Protein AF-A0A3B9PKR6-F1 (afdb_monomer_lite)

Sequence (96 aa):
MHLIRSTLFAIILALVTIPYALFGILIFWAPPMTRHRLITTWVPIMMWVIRHVLGIRYRVIGRENLPATPAVVLAKHQSAWETIALQQILPPLCYV

Radius of gyration: 14.98 Å; chains: 1; bounding box: 37×24×39 Å

Secondary structure (DSSP, 8-state):
-HHHHHHHHHHHHHHHHHHHHHHHHHTTTS-HHHHHHHHHTHHHHHHHHIIIII--------GGGS-SS----------THHHHHHHHHSSS----

pLDDT: mean 94.87, std 4.22, range [66.62, 98.44]

Structure (mmCIF, N/CA/C/O backbone):
data_AF-A0A3B9PKR6-F1
#
_entry.id   AF-A0A3B9PKR6-F1
#
loop_
_atom_site.group_PDB
_atom_site.id
_atom_site.type_symbol
_atom_site.label_atom_id
_atom_site.label_alt_id
_atom_site.label_comp_id
_atom_site.label_asym_id
_atom_site.label_entity_id
_atom_site.label_seq_id
_atom_site.pdbx_PDB_ins_code
_atom_site.Cartn_x
_atom_site.Cartn_y
_atom_site.Cartn_z
_atom_site.occupancy
_atom_site.B_iso_or_equiv
_atom_site.auth_seq_id
_atom_site.auth_comp_id
_atom_site.auth_asym_id
_atom_site.auth_atom_id
_atom_site.pdbx_PDB_model_num
ATOM 1 N N . MET A 1 1 ? -17.194 3.087 18.530 1.00 66.62 1 MET A N 1
ATOM 2 C CA . MET A 1 1 ? -16.339 1.916 18.204 1.00 66.62 1 MET A CA 1
ATOM 3 C C . MET A 1 1 ? -15.585 2.070 16.879 1.00 66.62 1 MET A C 1
ATOM 5 O O . MET A 1 1 ? -14.392 1.795 16.858 1.00 66.62 1 MET A O 1
ATOM 9 N N . HIS A 1 2 ? -16.215 2.551 15.797 1.00 85.81 2 HIS A N 1
ATOM 10 C CA . HIS A 1 2 ? -15.520 2.794 14.518 1.00 85.81 2 HIS A CA 1
ATOM 11 C C . HIS A 1 2 ? -14.410 3.850 14.599 1.00 85.81 2 HIS A C 1
ATOM 13 O O . HIS A 1 2 ? -13.347 3.640 14.019 1.00 85.81 2 HIS A O 1
ATOM 19 N N . LEU A 1 3 ? -14.618 4.929 15.365 1.00 94.00 3 LEU A N 1
ATOM 20 C CA . LEU A 1 3 ? -13.609 5.977 15.544 1.00 94.00 3 LEU A CA 1
ATOM 21 C C . LEU A 1 3 ? -12.317 5.423 16.160 1.00 94.00 3 LEU A C 1
ATOM 23 O O . LEU A 1 3 ? -11.259 5.598 15.583 1.00 94.00 3 LEU A O 1
ATOM 27 N N . ILE A 1 4 ? -12.410 4.651 17.249 1.00 96.62 4 ILE A N 1
ATOM 28 C CA . ILE A 1 4 ? -11.244 4.045 17.919 1.00 96.62 4 ILE A CA 1
ATOM 29 C C . ILE A 1 4 ? -10.436 3.175 16.949 1.00 96.62 4 ILE A C 1
ATOM 31 O O . ILE A 1 4 ? -9.224 3.329 16.844 1.00 96.62 4 ILE A O 1
ATOM 35 N N . ARG A 1 5 ? -11.105 2.282 16.209 1.00 96.12 5 ARG A N 1
ATOM 36 C CA . ARG A 1 5 ? -10.446 1.385 15.244 1.00 96.12 5 ARG A CA 1
ATOM 37 C C . ARG A 1 5 ? -9.797 2.161 14.098 1.00 96.12 5 ARG A C 1
ATOM 39 O O . ARG A 1 5 ? -8.694 1.822 13.688 1.00 96.12 5 ARG A O 1
ATOM 46 N N . SER A 1 6 ? -10.465 3.204 13.608 1.00 95.69 6 SER A N 1
ATOM 47 C CA . SER A 1 6 ? -9.964 4.040 12.511 1.00 95.69 6 SER A CA 1
ATOM 48 C C . SER A 1 6 ? -8.782 4.902 12.954 1.00 95.69 6 SER A C 1
ATOM 50 O O . SER A 1 6 ? -7.788 4.976 12.241 1.00 95.69 6 SER A O 1
ATOM 52 N N . THR A 1 7 ? -8.838 5.484 14.154 1.00 97.81 7 THR A N 1
ATOM 53 C CA . THR A 1 7 ? -7.724 6.233 14.749 1.00 97.81 7 THR A CA 1
ATOM 54 C C . THR A 1 7 ? -6.532 5.321 15.021 1.00 97.81 7 THR A C 1
ATOM 56 O O . THR A 1 7 ? -5.411 5.658 14.653 1.00 97.81 7 THR A O 1
ATOM 59 N N . LEU A 1 8 ? -6.761 4.136 15.597 1.00 98.12 8 LEU A N 1
ATOM 60 C CA . LEU A 1 8 ? -5.706 3.145 15.813 1.00 98.12 8 LEU A CA 1
ATOM 61 C C . LEU A 1 8 ? -5.056 2.727 14.489 1.00 98.12 8 LEU A C 1
ATOM 63 O O . LEU A 1 8 ? -3.833 2.682 14.390 1.00 98.12 8 LEU A O 1
ATOM 67 N N . PHE A 1 9 ? -5.863 2.472 13.456 1.00 97.81 9 PHE A N 1
ATOM 68 C CA . PHE A 1 9 ? -5.357 2.188 12.118 1.00 97.81 9 PHE A CA 1
ATOM 69 C C . PHE A 1 9 ? -4.520 3.343 11.564 1.00 97.81 9 PHE A C 1
ATOM 71 O O . PHE A 1 9 ? -3.437 3.090 11.051 1.00 97.81 9 PHE A O 1
ATOM 78 N N . ALA A 1 10 ? -4.978 4.591 11.691 1.00 97.75 10 ALA A N 1
ATOM 79 C CA . ALA A 1 10 ? -4.248 5.759 11.204 1.00 97.75 10 ALA A CA 1
ATOM 80 C C . ALA A 1 10 ? -2.883 5.920 11.897 1.00 97.75 10 ALA A C 1
ATOM 82 O O . ALA A 1 10 ? -1.887 6.193 11.230 1.00 97.75 10 ALA A O 1
ATOM 83 N N . ILE A 1 11 ? -2.817 5.681 13.211 1.00 98.44 11 ILE A N 1
ATOM 84 C CA . ILE A 1 11 ? -1.561 5.696 13.974 1.00 98.44 11 ILE A CA 1
ATOM 85 C C . ILE A 1 11 ? -0.619 4.596 13.475 1.00 98.44 11 ILE A C 1
ATOM 87 O O . ILE A 1 11 ? 0.537 4.877 13.166 1.00 98.44 11 ILE A O 1
ATOM 91 N N . ILE A 1 12 ? -1.104 3.355 13.350 1.00 98.44 12 ILE A N 1
ATOM 92 C CA . ILE A 1 12 ? -0.288 2.233 12.859 1.00 98.44 12 ILE A CA 1
ATOM 93 C C . ILE A 1 12 ? 0.190 2.501 11.429 1.00 98.44 12 ILE A C 1
ATOM 95 O O . ILE A 1 12 ? 1.365 2.310 11.128 1.00 98.44 12 ILE A O 1
ATOM 99 N N . LEU A 1 13 ? -0.699 2.986 10.559 1.00 98.12 13 LEU A N 1
ATOM 100 C CA . LEU A 1 13 ? -0.373 3.362 9.189 1.00 98.12 13 LEU A CA 1
ATOM 101 C C . LEU A 1 13 ? 0.764 4.385 9.169 1.00 98.12 13 LEU A C 1
ATOM 103 O O . LEU A 1 13 ? 1.733 4.172 8.448 1.00 98.12 13 LEU A O 1
ATOM 107 N N . ALA A 1 14 ? 0.688 5.454 9.963 1.00 98.19 14 ALA A N 1
ATOM 108 C CA . ALA A 1 14 ? 1.746 6.459 10.031 1.00 98.19 14 ALA A CA 1
ATOM 109 C C . ALA A 1 14 ? 3.071 5.864 10.539 1.00 98.19 14 ALA A C 1
ATOM 111 O O . ALA A 1 14 ? 4.103 6.017 9.886 1.00 98.19 14 ALA A O 1
ATOM 112 N N . LEU A 1 15 ? 3.031 5.127 11.655 1.00 98.44 15 LEU A N 1
ATOM 113 C CA . LEU A 1 15 ? 4.214 4.523 12.277 1.00 98.44 15 LEU A CA 1
ATOM 114 C C . LEU A 1 15 ? 4.920 3.508 11.377 1.00 98.44 15 LEU A C 1
ATOM 116 O O . LEU A 1 15 ? 6.136 3.385 11.455 1.00 98.44 15 LEU A O 1
ATOM 120 N N . VAL A 1 16 ? 4.184 2.789 10.528 1.00 98.19 16 VAL A N 1
ATOM 121 C CA . VAL A 1 16 ? 4.764 1.828 9.581 1.00 98.19 16 VAL A CA 1
ATOM 122 C C . VAL A 1 16 ? 5.192 2.524 8.287 1.00 98.19 16 VAL A C 1
ATOM 124 O O . VAL A 1 16 ? 6.266 2.246 7.762 1.00 98.19 16 VAL A O 1
ATOM 127 N N . THR A 1 17 ? 4.392 3.453 7.765 1.00 97.56 17 THR A N 1
ATOM 128 C CA . THR A 1 17 ? 4.654 4.087 6.461 1.00 97.56 17 THR A CA 1
ATOM 129 C C . THR A 1 17 ? 5.836 5.049 6.507 1.00 97.56 17 THR A C 1
ATOM 131 O O . THR A 1 17 ? 6.611 5.078 5.557 1.00 97.56 17 THR A O 1
ATOM 134 N N . ILE A 1 18 ? 6.027 5.801 7.599 1.00 98.12 18 ILE A N 1
ATOM 135 C CA . ILE A 1 18 ? 7.144 6.753 7.721 1.00 98.12 18 ILE A CA 1
ATOM 136 C C . ILE A 1 18 ? 8.509 6.044 7.598 1.00 98.12 18 ILE A C 1
ATOM 138 O O . ILE A 1 18 ? 9.292 6.445 6.736 1.00 98.12 18 ILE A O 1
ATOM 142 N N . PRO A 1 19 ? 8.808 4.963 8.351 1.00 97.75 19 PRO A N 1
ATOM 143 C CA . PRO A 1 19 ? 10.032 4.186 8.157 1.00 97.75 19 PRO A CA 1
ATOM 144 C C . PRO A 1 19 ? 10.206 3.658 6.733 1.00 97.75 19 PRO A C 1
ATOM 146 O O . PRO A 1 19 ? 11.307 3.722 6.198 1.00 97.75 19 PRO A O 1
ATOM 149 N N . TYR A 1 20 ? 9.134 3.177 6.094 1.00 97.44 20 TYR A N 1
ATOM 150 C CA . TYR A 1 20 ? 9.195 2.702 4.708 1.00 97.44 20 TYR A CA 1
ATOM 151 C C . TYR A 1 20 ? 9.480 3.824 3.707 1.00 97.44 20 TYR A C 1
ATOM 153 O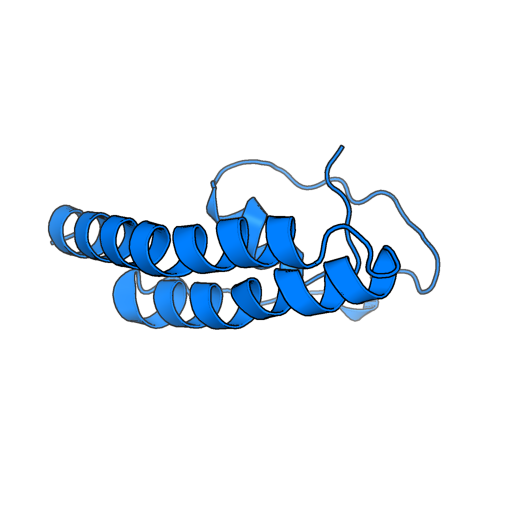 O . TYR A 1 20 ? 10.227 3.612 2.755 1.00 97.44 20 TYR A O 1
ATOM 161 N N . ALA A 1 21 ? 8.928 5.019 3.922 1.00 96.62 21 ALA A N 1
ATOM 162 C CA . ALA A 1 21 ? 9.214 6.188 3.100 1.00 96.62 21 ALA A CA 1
ATOM 163 C C . ALA A 1 21 ? 10.686 6.607 3.234 1.00 96.62 21 ALA A C 1
ATOM 165 O O . ALA A 1 21 ? 11.367 6.787 2.224 1.00 96.62 21 ALA A O 1
ATOM 166 N N . LEU A 1 22 ? 11.201 6.677 4.467 1.00 98.00 22 LEU A N 1
ATOM 167 C CA . LEU A 1 22 ? 12.616 6.954 4.732 1.00 98.00 22 LEU A CA 1
ATOM 168 C C . LEU A 1 22 ? 13.518 5.888 4.104 1.00 98.00 22 LEU A C 1
ATOM 170 O O . LEU A 1 22 ? 14.475 6.214 3.407 1.00 98.00 22 LEU A O 1
ATOM 174 N N . PHE A 1 23 ? 13.177 4.612 4.281 1.00 97.50 23 PHE A N 1
ATOM 175 C CA . PHE A 1 23 ? 13.892 3.505 3.658 1.00 97.50 23 PHE A CA 1
ATOM 176 C C . PHE A 1 23 ? 13.887 3.613 2.129 1.00 97.50 23 PHE A C 1
ATOM 178 O O . PHE A 1 23 ? 14.934 3.457 1.508 1.00 97.50 23 PHE A O 1
ATOM 185 N N . GLY A 1 24 ? 12.746 3.963 1.526 1.00 96.06 24 GLY A N 1
ATOM 186 C CA . GLY A 1 24 ? 12.598 4.194 0.090 1.00 96.06 24 GLY A CA 1
ATOM 187 C C . GLY A 1 24 ? 13.534 5.277 -0.457 1.00 96.06 24 GLY A C 1
ATOM 188 O O . GLY A 1 24 ? 14.058 5.120 -1.562 1.00 96.06 24 GLY A O 1
ATOM 189 N N . ILE A 1 25 ? 13.781 6.334 0.324 1.00 96.94 25 ILE A N 1
ATOM 190 C CA . ILE A 1 25 ? 14.763 7.381 0.003 1.00 96.94 25 ILE A CA 1
ATOM 191 C C . ILE A 1 25 ? 16.187 6.818 0.081 1.00 96.94 25 ILE A C 1
ATOM 193 O O . ILE A 1 25 ? 16.981 7.043 -0.827 1.00 96.94 25 ILE A O 1
ATOM 197 N N . LEU A 1 26 ? 16.518 6.043 1.117 1.00 97.44 26 LEU A N 1
ATOM 198 C CA . LEU A 1 26 ? 17.864 5.478 1.298 1.00 97.44 26 LEU A CA 1
ATOM 199 C C . LEU A 1 26 ? 18.269 4.505 0.181 1.00 97.44 26 LEU A C 1
ATOM 201 O O . LEU A 1 26 ? 19.447 4.405 -0.161 1.00 97.44 26 LEU A O 1
ATOM 205 N N . ILE A 1 27 ? 17.301 3.805 -0.410 1.00 97.06 27 ILE A N 1
ATOM 206 C CA . ILE A 1 27 ? 17.533 2.851 -1.502 1.00 97.06 27 ILE A CA 1
ATOM 207 C C . ILE A 1 27 ? 17.352 3.464 -2.897 1.00 97.06 27 ILE A C 1
ATOM 209 O O . ILE A 1 27 ? 17.193 2.716 -3.860 1.00 97.06 27 ILE A O 1
ATOM 213 N N . PHE A 1 28 ? 17.351 4.797 -3.047 1.00 95.50 28 PHE A N 1
ATOM 214 C CA . PHE A 1 28 ? 17.067 5.454 -4.336 1.00 95.50 28 PHE A CA 1
ATOM 215 C C . PHE A 1 28 ? 17.979 4.986 -5.486 1.00 95.50 28 PHE A C 1
ATOM 217 O O . PHE 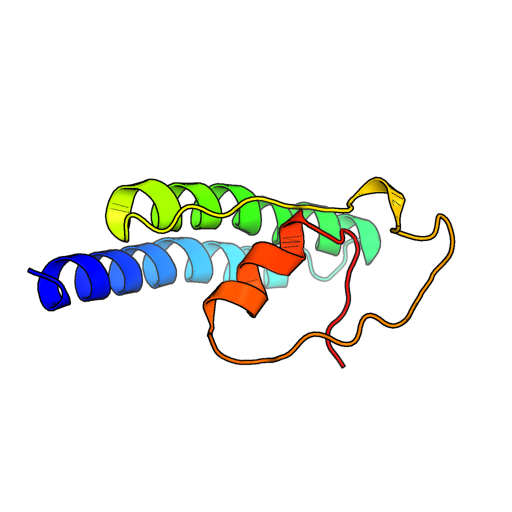A 1 28 ? 17.540 4.944 -6.633 1.00 95.50 28 PHE A O 1
ATOM 224 N N . TRP A 1 29 ? 19.223 4.617 -5.167 1.00 96.62 29 TRP A N 1
ATOM 225 C CA . TRP A 1 29 ? 20.248 4.151 -6.104 1.00 96.62 29 TRP A CA 1
ATOM 226 C C . TRP A 1 29 ? 20.018 2.716 -6.597 1.00 96.62 29 TRP A C 1
ATOM 228 O O . TRP A 1 29 ? 20.612 2.302 -7.592 1.00 96.62 29 TRP A O 1
ATOM 238 N N . ALA A 1 30 ? 19.178 1.936 -5.912 1.00 97.12 30 ALA A N 1
ATOM 239 C CA . ALA A 1 30 ? 18.916 0.558 -6.292 1.00 97.12 30 ALA A CA 1
ATOM 240 C C . ALA A 1 30 ? 18.080 0.484 -7.590 1.00 97.12 30 ALA A C 1
ATOM 242 O O . ALA A 1 30 ? 17.269 1.377 -7.863 1.00 97.12 30 ALA A O 1
ATOM 243 N N . PRO A 1 31 ? 18.210 -0.602 -8.382 1.00 97.12 31 PRO A N 1
ATOM 244 C CA . PRO A 1 31 ? 17.450 -0.772 -9.618 1.00 97.12 31 PRO A CA 1
ATOM 245 C C . PRO A 1 31 ? 15.930 -0.635 -9.401 1.00 97.12 31 PRO A C 1
ATOM 247 O O . PRO A 1 31 ? 15.428 -1.085 -8.364 1.00 97.12 31 PRO A O 1
ATOM 250 N N . PRO A 1 32 ? 15.162 -0.094 -10.371 1.00 93.25 32 PRO A N 1
ATOM 251 C CA . PRO A 1 32 ? 13.738 0.205 -10.187 1.00 93.25 32 PRO A CA 1
ATOM 252 C C . PRO A 1 32 ? 12.906 -0.978 -9.682 1.00 93.25 32 PRO A C 1
ATOM 254 O O . PRO A 1 32 ? 12.113 -0.832 -8.754 1.00 93.25 32 PRO A O 1
ATOM 257 N N . MET A 1 33 ? 13.130 -2.174 -10.234 1.00 93.44 33 MET A N 1
ATOM 258 C CA . MET A 1 33 ? 12.387 -3.373 -9.837 1.00 93.44 33 MET A CA 1
ATOM 259 C C . MET A 1 33 ? 12.776 -3.866 -8.435 1.00 93.44 33 MET A C 1
ATOM 261 O O . MET A 1 33 ? 11.933 -4.384 -7.704 1.00 93.44 33 MET A O 1
ATOM 265 N N . THR A 1 34 ? 14.033 -3.669 -8.029 1.00 95.12 34 THR A N 1
ATOM 266 C CA . THR A 1 34 ? 14.501 -3.966 -6.669 1.00 95.12 34 THR A CA 1
ATOM 267 C C . THR A 1 34 ? 13.845 -3.026 -5.668 1.00 95.12 34 THR A C 1
ATOM 269 O O . THR A 1 34 ? 13.276 -3.490 -4.683 1.00 95.12 34 THR A O 1
ATOM 272 N N . ARG A 1 35 ? 13.833 -1.717 -5.956 1.00 94.69 35 ARG A N 1
ATOM 273 C CA . ARG A 1 35 ? 13.116 -0.724 -5.142 1.00 94.69 35 ARG A CA 1
ATOM 274 C C . ARG A 1 35 ? 11.636 -1.059 -5.022 1.00 94.69 35 ARG A C 1
ATOM 276 O O . ARG A 1 35 ? 11.113 -1.062 -3.914 1.00 94.69 35 ARG A O 1
ATOM 283 N N . HIS A 1 36 ? 10.980 -1.386 -6.137 1.00 92.94 36 HIS A N 1
ATOM 284 C CA . HIS A 1 36 ? 9.568 -1.762 -6.142 1.00 92.94 36 HIS A CA 1
ATOM 285 C C . HIS A 1 36 ? 9.305 -2.958 -5.222 1.00 92.94 36 HIS A C 1
ATOM 287 O O . HIS A 1 36 ? 8.452 -2.874 -4.345 1.00 92.94 36 HIS A O 1
ATOM 293 N N . ARG A 1 37 ? 10.074 -4.046 -5.355 1.00 93.50 37 ARG A N 1
ATOM 294 C CA . ARG A 1 37 ? 9.931 -5.239 -4.502 1.00 93.50 37 ARG A CA 1
ATOM 295 C C . ARG A 1 37 ? 10.159 -4.930 -3.025 1.00 93.50 37 ARG A C 1
ATOM 297 O O . ARG A 1 37 ? 9.389 -5.391 -2.195 1.00 93.50 37 ARG A O 1
ATOM 304 N N . LEU A 1 38 ? 11.185 -4.142 -2.702 1.00 95.56 38 LEU A N 1
ATOM 305 C CA . LEU A 1 38 ? 11.506 -3.764 -1.325 1.00 95.56 38 LEU A CA 1
ATOM 306 C C . LEU A 1 38 ? 10.401 -2.907 -0.698 1.00 95.56 38 LEU A C 1
ATOM 308 O O . LEU A 1 38 ? 9.931 -3.219 0.392 1.00 95.56 38 LEU A O 1
ATOM 312 N N . ILE A 1 39 ? 9.938 -1.870 -1.397 1.00 94.88 39 ILE A N 1
ATOM 313 C CA . ILE A 1 39 ? 8.895 -0.966 -0.895 1.00 94.88 39 ILE A CA 1
ATOM 314 C C . ILE A 1 39 ? 7.551 -1.696 -0.779 1.00 94.88 39 ILE A C 1
ATOM 316 O O . ILE A 1 39 ? 6.846 -1.528 0.212 1.00 94.88 39 ILE A O 1
ATOM 320 N N . THR A 1 40 ? 7.205 -2.560 -1.737 1.00 94.75 40 THR A N 1
ATOM 321 C CA . THR A 1 40 ? 5.923 -3.292 -1.727 1.00 94.75 40 THR A CA 1
ATOM 322 C C . THR A 1 40 ? 5.827 -4.369 -0.644 1.00 94.75 40 THR A C 1
ATOM 324 O O . THR A 1 40 ? 4.720 -4.825 -0.362 1.00 94.75 40 THR A O 1
ATOM 327 N N . THR A 1 41 ? 6.918 -4.714 0.058 1.00 95.94 41 THR A N 1
ATOM 328 C CA . THR A 1 41 ? 6.839 -5.548 1.279 1.00 95.94 41 THR A CA 1
ATOM 329 C C . THR A 1 41 ? 6.010 -4.902 2.401 1.00 95.94 41 THR A C 1
ATOM 331 O O . THR A 1 41 ? 5.466 -5.606 3.250 1.00 95.94 41 THR A O 1
ATOM 334 N N . TRP A 1 42 ? 5.805 -3.582 2.347 1.00 97.69 42 TRP A N 1
ATOM 335 C CA . TRP A 1 42 ? 4.865 -2.843 3.192 1.00 97.69 42 TRP A CA 1
ATOM 336 C C . TRP A 1 42 ? 3.406 -3.294 3.023 1.00 97.69 42 TRP A C 1
ATOM 338 O O . TRP A 1 42 ? 2.641 -3.331 3.989 1.00 97.69 42 TRP A O 1
ATOM 348 N N . VAL A 1 43 ? 3.006 -3.665 1.802 1.00 96.88 43 VAL A N 1
ATOM 349 C CA . VAL A 1 43 ? 1.613 -3.979 1.456 1.00 96.88 43 VAL A CA 1
ATOM 350 C C . VAL A 1 43 ? 1.047 -5.141 2.283 1.00 96.88 43 VAL A C 1
ATOM 352 O O . VAL A 1 43 ? 0.016 -4.936 2.926 1.00 96.88 43 VAL A O 1
ATOM 355 N N . PRO A 1 44 ? 1.667 -6.340 2.343 1.00 97.25 44 PRO A N 1
ATOM 356 C CA . PRO A 1 44 ? 1.128 -7.438 3.146 1.00 97.25 44 PRO A CA 1
ATOM 357 C C . PRO A 1 44 ? 1.040 -7.098 4.642 1.00 97.25 44 PRO A C 1
ATOM 359 O O . PRO A 1 44 ? 0.095 -7.538 5.300 1.00 97.25 44 PRO A O 1
ATOM 362 N N . ILE A 1 45 ? 1.957 -6.274 5.170 1.00 98.19 45 ILE A N 1
ATOM 363 C CA . ILE A 1 45 ? 1.902 -5.782 6.557 1.00 98.19 45 ILE A CA 1
ATOM 364 C C . ILE A 1 45 ? 0.632 -4.952 6.750 1.00 98.19 45 ILE A C 1
ATOM 366 O O . ILE A 1 45 ? -0.176 -5.240 7.635 1.00 98.19 45 ILE A O 1
ATOM 370 N N . MET A 1 46 ? 0.392 -3.967 5.884 1.00 98.25 46 MET A N 1
ATOM 371 C CA . MET A 1 46 ? -0.794 -3.123 6.001 1.00 98.25 46 MET A CA 1
ATOM 372 C C . MET A 1 46 ? -2.092 -3.880 5.738 1.00 98.25 46 MET A C 1
ATOM 374 O O . MET A 1 46 ? -3.079 -3.639 6.428 1.00 98.25 46 MET A O 1
ATOM 378 N N . MET A 1 47 ? -2.104 -4.847 4.821 1.00 98.00 47 MET A N 1
ATOM 379 C CA . MET A 1 47 ? -3.267 -5.707 4.591 1.00 98.00 47 MET A CA 1
ATOM 380 C C . MET A 1 47 ? -3.589 -6.581 5.810 1.00 98.00 47 MET A C 1
ATOM 382 O O . MET A 1 47 ? -4.767 -6.799 6.118 1.00 98.00 47 MET A O 1
ATOM 386 N N . TRP A 1 48 ? -2.571 -7.033 6.550 1.00 98.25 48 TRP A N 1
ATOM 387 C CA . TRP A 1 48 ? -2.761 -7.699 7.838 1.00 98.25 48 TRP A CA 1
ATOM 388 C C . TRP A 1 48 ? -3.369 -6.746 8.876 1.00 98.25 48 TRP A C 1
ATOM 390 O O . TRP A 1 48 ? -4.360 -7.106 9.516 1.00 98.25 48 TRP A O 1
ATOM 400 N N . VAL A 1 49 ? -2.857 -5.516 8.995 1.00 98.25 49 VAL A N 1
ATOM 401 C CA . VAL A 1 49 ? -3.399 -4.502 9.919 1.00 98.25 49 VAL A CA 1
ATOM 402 C C . VAL A 1 49 ? -4.850 -4.165 9.567 1.00 98.25 49 VAL A C 1
ATOM 404 O O . VAL A 1 49 ? -5.711 -4.175 10.442 1.00 98.25 49 VAL A O 1
ATOM 407 N N . ILE A 1 50 ? -5.161 -3.934 8.291 1.00 97.88 50 ILE A N 1
ATOM 408 C CA . ILE A 1 50 ? -6.521 -3.666 7.800 1.00 97.88 50 ILE A CA 1
ATOM 409 C C . ILE A 1 50 ? -7.477 -4.792 8.212 1.00 97.88 50 ILE A C 1
ATOM 411 O O . ILE A 1 50 ? -8.566 -4.534 8.732 1.00 97.88 50 ILE A O 1
ATOM 415 N N . ARG A 1 51 ? -7.065 -6.051 8.037 1.00 97.75 51 ARG A N 1
ATOM 416 C CA . ARG A 1 51 ? -7.886 -7.205 8.412 1.00 97.75 51 ARG A CA 1
ATOM 417 C C . ARG A 1 51 ? -8.175 -7.253 9.911 1.00 97.75 51 ARG A C 1
ATOM 419 O O . ARG A 1 51 ? -9.316 -7.509 10.282 1.00 97.75 51 ARG A O 1
ATOM 426 N N . HIS A 1 52 ? -7.174 -7.043 10.763 1.00 97.94 52 HIS A N 1
ATOM 427 C CA . HIS A 1 52 ? -7.316 -7.256 12.209 1.00 97.94 52 HIS A CA 1
ATOM 428 C C . HIS A 1 52 ? -7.833 -6.014 12.943 1.00 97.94 52 HIS A C 1
ATOM 430 O O . HIS A 1 52 ? -8.695 -6.126 13.811 1.00 97.94 52 HIS A O 1
ATOM 436 N N . VAL A 1 53 ? -7.379 -4.823 12.554 1.00 97.69 53 VAL A N 1
ATOM 437 C CA . VAL A 1 53 ? -7.780 -3.556 13.175 1.00 97.69 53 VAL A CA 1
ATOM 438 C C . VAL A 1 53 ? -9.098 -3.065 12.598 1.00 97.69 53 VAL A C 1
ATOM 440 O O . VAL A 1 53 ? -10.030 -2.812 13.357 1.00 97.69 53 VAL A O 1
ATOM 443 N N . LEU A 1 54 ? -9.240 -2.983 11.271 1.00 96.81 54 LEU A N 1
ATOM 444 C CA . LEU A 1 54 ? -10.469 -2.482 10.634 1.00 96.81 54 LEU A CA 1
ATOM 445 C C . LEU A 1 54 ? -11.510 -3.577 10.386 1.00 96.81 54 LEU A C 1
ATOM 447 O O . LEU A 1 54 ? -12.690 -3.274 10.238 1.00 96.81 54 LEU A O 1
ATOM 451 N N . GLY A 1 55 ? -11.115 -4.854 10.416 1.00 96.31 55 GLY A N 1
ATOM 452 C CA . GLY A 1 55 ? -12.039 -5.970 10.192 1.00 96.31 55 GLY A CA 1
ATOM 453 C C . GLY A 1 55 ? -12.399 -6.170 8.722 1.00 96.31 55 GLY A C 1
ATOM 454 O O . GLY A 1 55 ? -13.295 -6.956 8.422 1.00 96.31 55 GLY A O 1
ATOM 455 N N . ILE A 1 56 ? -11.724 -5.468 7.809 1.00 96.06 56 ILE A N 1
ATOM 456 C CA . ILE A 1 56 ? -12.018 -5.517 6.378 1.00 96.06 56 ILE A CA 1
ATOM 457 C C . ILE A 1 56 ? -11.418 -6.801 5.805 1.00 96.06 56 ILE A C 1
ATOM 459 O O . ILE A 1 56 ? -10.211 -7.046 5.880 1.00 96.06 56 ILE A O 1
ATOM 463 N N . ARG A 1 57 ? -12.278 -7.635 5.223 1.00 96.50 57 ARG A N 1
ATOM 464 C CA . ARG A 1 57 ? -11.907 -8.875 4.539 1.00 96.50 57 ARG A CA 1
ATOM 465 C C . ARG A 1 57 ? -12.319 -8.750 3.084 1.00 96.50 57 ARG A C 1
ATOM 467 O O . ARG A 1 57 ? -13.405 -8.264 2.793 1.00 96.50 57 ARG A O 1
ATOM 474 N N . TYR A 1 58 ? -11.457 -9.208 2.190 1.00 95.75 58 TYR A N 1
ATOM 475 C CA . TYR A 1 58 ? -11.724 -9.200 0.760 1.00 95.75 58 TYR A CA 1
ATOM 476 C C . TYR A 1 58 ? -11.523 -10.595 0.183 1.00 95.75 58 TYR A C 1
ATOM 478 O O . TYR A 1 58 ? -10.813 -11.429 0.756 1.00 95.75 58 TYR A O 1
ATOM 486 N N . ARG A 1 59 ? -12.148 -10.824 -0.968 1.00 96.94 59 ARG A N 1
ATOM 487 C CA . ARG A 1 59 ? -11.961 -12.007 -1.799 1.00 96.94 59 ARG A CA 1
ATOM 488 C C . ARG A 1 59 ? -11.667 -11.541 -3.217 1.00 96.94 59 ARG A C 1
ATOM 490 O O . ARG A 1 59 ? -12.299 -10.605 -3.693 1.00 96.94 59 ARG A O 1
ATOM 497 N N . VAL A 1 60 ? -10.727 -12.207 -3.876 1.00 96.44 60 VAL A N 1
ATOM 498 C CA . VAL A 1 60 ? -10.505 -12.051 -5.317 1.00 96.44 60 VAL A CA 1
ATOM 499 C C . VAL A 1 60 ? -11.330 -13.121 -6.022 1.00 96.44 60 VAL A C 1
ATOM 501 O O . VAL A 1 60 ? -11.231 -14.299 -5.679 1.00 96.44 60 VAL A O 1
ATOM 504 N N . ILE A 1 61 ? -12.169 -12.705 -6.963 1.00 97.50 61 ILE A N 1
ATOM 505 C CA . ILE A 1 61 ? -12.996 -13.577 -7.802 1.00 97.50 61 ILE A CA 1
ATOM 506 C C . ILE A 1 61 ? -12.572 -13.311 -9.247 1.00 97.50 61 ILE A C 1
ATOM 508 O O . ILE A 1 61 ? -12.393 -12.148 -9.606 1.00 97.50 61 ILE A O 1
ATOM 512 N N . GLY A 1 62 ? -12.378 -14.357 -10.055 1.00 96.88 62 GLY A N 1
ATOM 513 C CA . GLY A 1 62 ? -11.938 -14.198 -11.443 1.00 96.88 62 GLY A CA 1
ATOM 514 C C . GLY A 1 62 ? -10.447 -13.881 -11.594 1.00 96.88 62 GLY A C 1
ATOM 515 O O . GLY A 1 62 ? -10.077 -13.131 -12.493 1.00 96.88 62 GLY A O 1
ATOM 516 N N . ARG A 1 63 ? -9.581 -14.399 -10.708 1.00 94.31 63 ARG A N 1
ATOM 517 C CA . ARG A 1 63 ? -8.121 -14.170 -10.783 1.00 94.31 63 ARG A CA 1
ATOM 518 C C . ARG A 1 63 ? -7.523 -14.750 -12.071 1.00 94.31 63 ARG A C 1
ATOM 520 O O . ARG A 1 63 ? -6.542 -14.226 -12.580 1.00 94.31 63 ARG A O 1
ATOM 527 N N . GLU A 1 64 ? -8.135 -15.802 -12.588 1.00 95.19 64 GLU A N 1
ATOM 528 C CA . GLU A 1 64 ? -7.846 -16.458 -13.858 1.00 95.19 64 GLU A CA 1
ATOM 529 C C . GLU A 1 64 ? -8.057 -15.559 -15.087 1.00 95.19 64 GLU A C 1
ATOM 531 O O . GLU A 1 64 ? -7.472 -15.824 -16.129 1.00 95.19 64 GLU A O 1
ATOM 536 N N . ASN A 1 65 ? -8.828 -14.471 -14.965 1.00 94.88 65 ASN A N 1
ATOM 537 C CA . ASN A 1 65 ? -9.033 -13.512 -16.055 1.00 94.88 65 ASN A CA 1
ATOM 538 C C . ASN A 1 65 ? -7.866 -12.524 -16.210 1.00 94.88 65 ASN A C 1
ATOM 540 O O . ASN A 1 65 ? -7.886 -11.690 -17.115 1.00 94.88 65 ASN A O 1
ATOM 544 N N . LEU A 1 66 ? -6.876 -12.559 -15.310 1.00 92.88 66 LEU A N 1
ATOM 545 C CA . LEU A 1 66 ? -5.726 -11.667 -15.393 1.00 92.88 66 LEU A CA 1
ATOM 546 C C . LEU A 1 66 ? -4.831 -12.073 -16.575 1.00 92.88 66 LEU A C 1
ATOM 548 O O . LEU A 1 66 ? -4.395 -13.225 -16.637 1.00 92.88 66 LEU A O 1
ATOM 552 N N . PRO A 1 67 ? -4.522 -11.146 -17.499 1.00 92.19 67 PRO A N 1
ATOM 553 C CA . PRO A 1 67 ? -3.652 -11.445 -18.626 1.00 92.19 67 PRO A CA 1
ATOM 554 C C . PRO A 1 67 ? -2.216 -11.701 -18.154 1.00 92.19 67 PRO A C 1
ATOM 556 O O . PRO A 1 67 ? -1.740 -11.101 -17.191 1.00 92.19 67 PRO A O 1
ATOM 559 N N . ALA A 1 68 ? -1.499 -12.566 -18.874 1.00 90.81 68 ALA A N 1
ATOM 560 C CA . ALA A 1 68 ? -0.076 -12.823 -18.629 1.00 90.81 68 ALA A CA 1
ATOM 561 C C . ALA A 1 68 ? 0.843 -11.696 -19.146 1.00 90.81 68 ALA A C 1
ATOM 563 O O . ALA A 1 68 ? 2.039 -11.679 -18.861 1.00 90.81 68 ALA A O 1
ATOM 564 N N . THR A 1 69 ? 0.293 -10.770 -19.930 1.00 93.50 69 THR A N 1
ATOM 565 C CA . THR A 1 69 ? 0.994 -9.633 -20.530 1.00 93.50 69 THR A CA 1
ATOM 566 C C . THR A 1 69 ? 0.655 -8.331 -19.800 1.00 93.50 69 THR A C 1
ATOM 568 O O . THR A 1 69 ? -0.385 -8.258 -19.141 1.00 93.50 69 THR A O 1
ATOM 571 N N . PRO A 1 70 ? 1.476 -7.271 -19.945 1.00 92.31 70 PRO A N 1
ATOM 572 C CA . PRO A 1 70 ? 1.133 -5.946 -19.439 1.00 92.31 70 PRO A CA 1
ATOM 573 C C . PRO A 1 70 ? -0.254 -5.505 -19.919 1.00 92.31 70 PRO A C 1
ATOM 575 O O . PRO A 1 70 ? -0.585 -5.662 -21.095 1.00 92.31 70 PRO A O 1
ATOM 578 N N . ALA A 1 71 ? -1.058 -4.962 -19.010 1.00 93.69 71 ALA A N 1
ATOM 579 C CA . ALA A 1 71 ? -2.423 -4.535 -19.285 1.00 93.69 71 ALA A CA 1
ATOM 580 C C . ALA A 1 71 ? -2.792 -3.309 -18.445 1.00 93.69 71 ALA A C 1
ATOM 582 O O . ALA A 1 71 ? -2.223 -3.077 -17.377 1.00 93.69 71 ALA A O 1
ATOM 583 N N . VAL A 1 72 ? -3.773 -2.545 -18.922 1.00 94.44 72 VAL A N 1
ATOM 584 C CA . VAL A 1 72 ? -4.376 -1.438 -18.173 1.00 94.44 72 VAL A CA 1
ATOM 585 C C . VAL A 1 72 ? -5.595 -1.971 -17.431 1.00 94.44 72 VAL A C 1
ATOM 587 O O . VAL A 1 72 ? -6.528 -2.481 -18.052 1.00 94.44 72 VAL A O 1
ATOM 590 N N . VAL A 1 73 ? -5.594 -1.857 -16.103 1.00 93.50 73 VAL A N 1
ATOM 591 C CA . VAL A 1 73 ? -6.721 -2.283 -15.267 1.00 93.50 73 VAL A CA 1
ATOM 592 C C . VAL A 1 73 ? -7.576 -1.076 -14.913 1.00 93.50 73 VAL A C 1
ATOM 594 O O . VAL A 1 73 ? -7.124 -0.157 -14.236 1.00 93.50 73 VAL A O 1
ATOM 597 N N . LEU A 1 74 ? -8.835 -1.101 -15.346 1.00 94.38 74 LEU A N 1
ATOM 598 C CA . LEU A 1 74 ? -9.827 -0.090 -14.997 1.00 94.38 74 LEU A CA 1
ATOM 599 C C . LEU A 1 74 ? -10.538 -0.511 -13.708 1.00 94.38 74 LEU A C 1
ATOM 601 O O . LEU 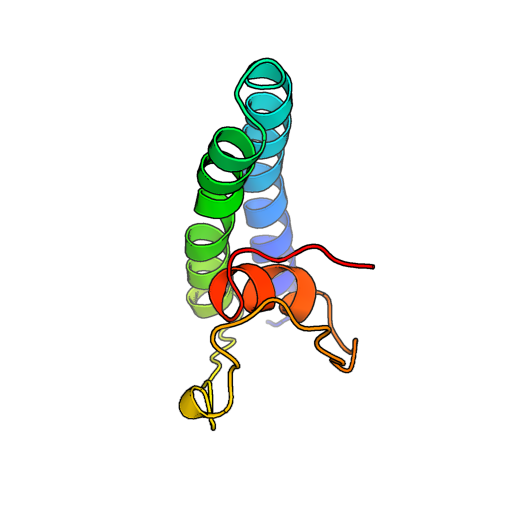A 1 74 ? -11.393 -1.396 -13.717 1.00 94.38 74 LEU A O 1
ATOM 605 N N . ALA A 1 75 ? -10.170 0.116 -12.593 1.00 92.38 75 ALA A N 1
ATOM 606 C CA . ALA A 1 75 ? -10.783 -0.120 -11.292 1.00 92.38 75 ALA A CA 1
ATOM 607 C C . ALA A 1 75 ? -11.539 1.128 -10.827 1.00 92.38 75 ALA A C 1
ATOM 609 O O . ALA A 1 75 ? -11.020 2.242 -10.879 1.00 92.38 75 ALA A O 1
ATOM 610 N N . LYS A 1 76 ? -12.765 0.944 -10.327 1.00 93.50 76 LYS A N 1
ATOM 611 C CA . LYS A 1 76 ? -13.484 2.014 -9.630 1.00 93.50 76 LYS A CA 1
ATOM 612 C C . LYS A 1 76 ? -12.673 2.432 -8.401 1.00 93.50 76 LYS A C 1
ATOM 614 O O . LYS A 1 76 ? -12.283 1.569 -7.621 1.00 93.50 76 LYS A O 1
ATOM 619 N N . HIS A 1 77 ? -12.474 3.734 -8.211 1.00 90.94 77 HIS A N 1
ATOM 620 C CA . HIS A 1 77 ? -11.797 4.267 -7.034 1.00 90.94 77 HIS A CA 1
ATOM 621 C C . HIS A 1 77 ? -12.824 4.793 -6.028 1.00 90.94 77 HIS A C 1
ATOM 623 O O . HIS A 1 77 ? -13.304 5.919 -6.141 1.00 90.94 77 HIS A O 1
ATOM 629 N N . GLN A 1 78 ? -13.233 3.943 -5.088 1.00 92.50 78 GLN A N 1
ATOM 630 C CA . GLN A 1 78 ? -14.262 4.263 -4.097 1.00 92.50 78 GLN A CA 1
ATOM 631 C C . GLN A 1 78 ? -13.695 4.357 -2.675 1.00 92.50 78 GLN A C 1
ATOM 633 O O . GLN A 1 78 ? -14.325 4.959 -1.804 1.00 92.50 78 GLN A O 1
ATOM 638 N N . SER A 1 79 ? -12.521 3.783 -2.418 1.00 93.12 79 SER A N 1
ATOM 639 C CA . SER A 1 79 ? -11.859 3.867 -1.123 1.00 93.12 79 SER A CA 1
ATOM 640 C C . SER A 1 79 ? -10.335 3.946 -1.248 1.00 93.12 79 SER A C 1
ATOM 642 O O . SER A 1 79 ? -9.709 3.538 -2.228 1.00 93.12 79 SER A O 1
ATOM 644 N N . ALA A 1 80 ? -9.714 4.484 -0.197 1.00 92.44 80 ALA A N 1
ATOM 645 C CA . ALA A 1 80 ? -8.267 4.454 -0.032 1.00 92.44 80 ALA A CA 1
ATOM 646 C C . ALA A 1 80 ? -7.736 3.014 0.088 1.00 92.44 80 ALA A C 1
ATOM 648 O O . ALA A 1 80 ? -6.566 2.764 -0.187 1.00 92.44 80 ALA A O 1
ATOM 649 N N . TRP A 1 81 ? -8.584 2.055 0.469 1.00 95.69 81 TRP A N 1
ATOM 650 C CA . TRP A 1 81 ? -8.218 0.645 0.576 1.00 95.69 81 TRP A CA 1
ATOM 651 C C . TRP A 1 81 ? -7.674 0.071 -0.743 1.00 95.69 81 TRP A C 1
ATOM 653 O O . TRP A 1 81 ? -6.673 -0.650 -0.716 1.00 95.69 81 TRP A O 1
ATOM 663 N N . GLU A 1 82 ? -8.262 0.434 -1.890 1.00 94.88 82 GLU A N 1
ATOM 664 C CA . GLU A 1 82 ? -7.817 -0.022 -3.214 1.00 94.88 82 GLU A CA 1
ATOM 665 C C . GLU A 1 82 ? -6.347 0.321 -3.480 1.00 94.88 82 GLU A C 1
ATOM 667 O O . GLU A 1 82 ? -5.626 -0.501 -4.044 1.00 94.88 82 GLU A O 1
ATOM 672 N N . THR A 1 83 ? -5.875 1.479 -3.000 1.00 93.38 83 THR A N 1
ATOM 673 C CA . THR A 1 83 ? -4.484 1.934 -3.197 1.00 93.38 83 THR A CA 1
ATOM 674 C C . THR A 1 83 ? -3.456 0.988 -2.574 1.00 93.38 83 THR A C 1
ATOM 676 O O . THR A 1 83 ? -2.320 0.898 -3.047 1.00 93.38 83 THR A O 1
ATOM 679 N N . ILE A 1 84 ? -3.859 0.248 -1.538 1.00 95.62 84 ILE A N 1
ATOM 680 C CA . ILE A 1 84 ? -3.027 -0.726 -0.830 1.00 95.62 84 ILE A CA 1
ATOM 681 C C . ILE A 1 84 ? -3.278 -2.119 -1.400 1.00 95.62 84 ILE A C 1
ATOM 683 O O . ILE A 1 84 ? -2.341 -2.818 -1.774 1.00 95.62 84 ILE A O 1
ATOM 687 N N . ALA A 1 85 ? -4.543 -2.528 -1.493 1.00 96.12 85 ALA A N 1
ATOM 688 C CA . ALA A 1 85 ? -4.902 -3.900 -1.823 1.00 96.12 85 ALA A CA 1
ATOM 689 C C . ALA A 1 85 ? -4.538 -4.292 -3.258 1.00 96.12 85 ALA A C 1
ATOM 691 O O . ALA A 1 85 ? -4.037 -5.398 -3.472 1.00 96.12 85 ALA A O 1
ATOM 692 N N . LEU A 1 86 ? -4.736 -3.395 -4.235 1.00 95.44 86 LEU A N 1
ATOM 693 C CA . LEU A 1 86 ? -4.389 -3.678 -5.633 1.00 95.44 86 LEU A CA 1
ATOM 694 C C . LEU A 1 86 ? -2.885 -3.941 -5.783 1.00 95.44 86 LEU A C 1
ATOM 696 O O . LEU A 1 86 ? -2.519 -4.854 -6.517 1.00 95.44 86 LEU A O 1
ATOM 700 N N . GLN A 1 87 ? -2.076 -3.271 -4.948 1.00 94.62 87 GLN A N 1
ATOM 701 C CA . GLN A 1 87 ? -0.704 -3.607 -4.519 1.00 94.62 87 GLN A CA 1
ATOM 702 C C . GLN A 1 87 ? -0.327 -5.081 -4.656 1.00 94.62 87 GLN A C 1
ATOM 704 O O . GLN A 1 87 ? 0.621 -5.492 -5.319 1.00 94.62 87 GLN A O 1
ATOM 709 N N . GLN A 1 88 ? -1.125 -5.872 -3.945 1.00 93.12 88 GLN A N 1
ATOM 710 C CA . GLN A 1 88 ? -0.938 -7.295 -3.724 1.00 93.12 88 GLN A CA 1
ATOM 711 C C . GLN A 1 88 ? -1.737 -8.149 -4.715 1.00 93.12 88 GLN A C 1
ATOM 713 O O . GLN A 1 88 ? -1.359 -9.287 -4.990 1.00 93.12 88 GLN A O 1
ATOM 718 N N . ILE A 1 89 ? -2.852 -7.633 -5.237 1.00 94.00 89 ILE A N 1
ATOM 719 C CA . ILE A 1 89 ? -3.727 -8.372 -6.157 1.00 94.00 89 ILE A CA 1
ATOM 720 C C . ILE A 1 89 ? -3.134 -8.399 -7.573 1.00 94.00 89 ILE A C 1
ATOM 722 O O . ILE A 1 89 ? -3.205 -9.449 -8.220 1.00 94.00 89 ILE A O 1
ATOM 726 N N . LEU A 1 90 ? -2.526 -7.287 -8.009 1.00 93.38 90 LEU A N 1
ATOM 727 C CA . LEU A 1 90 ? -2.026 -7.026 -9.365 1.00 93.38 90 LEU A CA 1
ATOM 728 C C . LEU A 1 90 ? -0.509 -6.693 -9.442 1.00 93.38 90 LEU A C 1
ATOM 730 O O . LEU A 1 90 ? -0.144 -5.748 -10.134 1.00 93.38 90 LEU A O 1
ATOM 734 N N . PRO A 1 91 ? 0.409 -7.392 -8.746 1.00 84.50 91 PRO A N 1
ATOM 735 C CA . PRO A 1 91 ? 1.825 -7.027 -8.761 1.00 84.50 91 PRO A CA 1
ATOM 736 C C . PRO A 1 91 ? 2.549 -7.484 -10.048 1.00 84.50 91 PRO A C 1
ATOM 738 O O . PRO A 1 91 ? 2.319 -8.611 -10.496 1.00 84.50 91 PRO A O 1
ATOM 741 N N . PRO A 1 92 ? 3.515 -6.703 -10.575 1.00 88.75 92 PRO A N 1
ATOM 742 C CA . PRO A 1 92 ? 3.808 -5.307 -10.240 1.00 88.75 92 PRO A CA 1
ATOM 743 C C . PRO A 1 92 ? 2.798 -4.350 -10.899 1.00 88.75 92 PRO A C 1
ATOM 745 O O . PRO A 1 92 ? 2.436 -4.540 -12.058 1.00 88.75 92 PRO A O 1
ATOM 748 N N . LEU A 1 93 ? 2.395 -3.290 -10.190 1.00 91.00 93 LEU A N 1
ATOM 749 C CA . LEU A 1 93 ? 1.513 -2.250 -10.736 1.00 91.00 93 LEU A CA 1
ATOM 750 C C . LEU A 1 93 ? 2.110 -0.853 -10.620 1.00 91.00 93 LEU A C 1
ATOM 752 O O . LEU A 1 93 ? 2.899 -0.561 -9.718 1.00 91.00 93 LEU A O 1
ATOM 756 N N . CYS A 1 94 ? 1.642 0.020 -11.504 1.00 89.56 94 CYS A N 1
ATOM 757 C CA . CYS A 1 94 ? 1.778 1.464 -11.409 1.00 89.56 94 CYS A CA 1
ATOM 758 C C . CYS A 1 94 ? 0.380 2.078 -11.523 1.00 89.56 94 CYS A C 1
ATOM 760 O O . CYS A 1 94 ? -0.398 1.659 -12.379 1.00 89.56 94 CYS A O 1
ATOM 762 N N . TYR A 1 95 ? 0.066 3.051 -10.669 1.00 88.50 95 TYR A N 1
ATOM 763 C CA . TYR A 1 95 ? -1.146 3.854 -10.815 1.00 88.50 95 TYR A CA 1
ATOM 764 C C . TYR A 1 95 ? -0.914 4.940 -11.871 1.00 88.50 95 TYR A C 1
ATOM 766 O O . TYR A 1 95 ? 0.207 5.443 -11.993 1.00 88.50 95 TYR A O 1
ATOM 774 N N . VAL A 1 96 ? -1.961 5.261 -12.629 1.00 82.06 96 VAL A N 1
ATOM 775 C CA . VAL A 1 96 ? -2.004 6.332 -13.636 1.00 82.06 96 VAL A CA 1
ATOM 776 C C . VAL A 1 96 ? -3.130 7.282 -13.272 1.00 82.06 96 VAL A C 1
ATOM 778 O O . VAL A 1 96 ? -4.170 6.770 -12.796 1.00 82.06 96 VAL A O 1
#

Foldseek 3Di:
DQVVLVVVLVVVCCVLVVVLVVVLVVCVVPDPVVSLVSSLVSLVVSVVSCCPSVVDDDDDDPLVVDDPDDDDDDDDDDDPVCVRVCSPSPPPDDDD

=== Feature glossary ===
Key to the feature types in this record:

— What the protein is —

Primary structure: the covalent order of the twenty standard amino acids along the backbone. Two proteins with the same sequence will (almost always) fold to the same structure; two with 30% identity often share a fold but not the details.

Database cross-references. InterPro integrates a dozen domain/family signature databases into unified entries with residue-range hits. GO terms attach function/process/location labels with evidence codes. CATH codes position the fold in a four-level structural taxonomy. Organism is the NCBI-taxonomy species name.

— Where its atoms are —

The mmCIF block holds the 3D Cartesian coordinates of each backbone atom (N, Cα, C, O) in ångströms. mmCIF is the PDB's canonical archive fo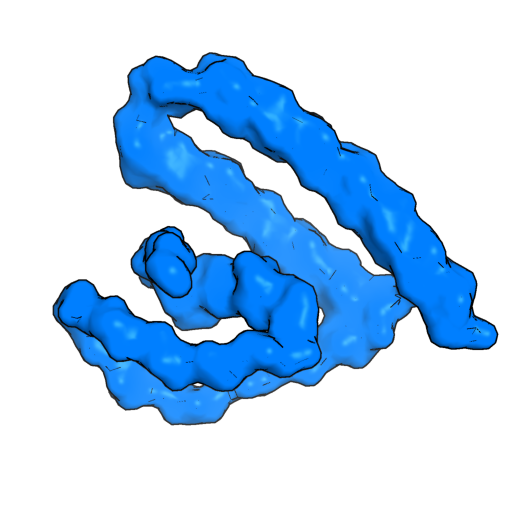rmat — a tagged-loop text representation of the atomic model.

Six rendered views show the 3D structure from the faces of a cube — i.e. along ±x, ±y, ±z. Rendering representation is drawn randomly per protein from cartoon (secondary-structure ribbons), sticks (backbone bonds), or molecular surface; coloring is either N→C rainbow (blue at the N-terminus through red at the C-terminus) or one color per chain.

— Local backbone conformation —

DSSP 8-state secondary structure assigns each residue one of H (α-helix), G (3₁₀-helix), I (π-helix), E (extended β-strand), B (isolated β-bridge), T (hydrogen-bonded turn), S (bend), or '-' (coil). The assignment is computed from backbone hydrogen-bond geometry via the Kabsch–Sander algorit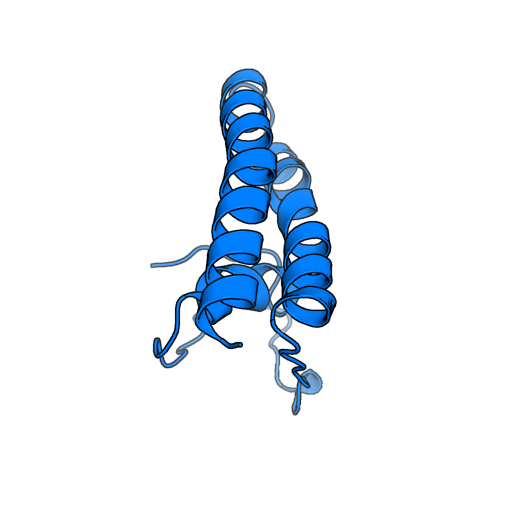hm.

P-SEA three-state annotation labels each residue as helix, strand, or coil based purely on the geometry of the Cα trace. It serves as a fallback when the full backbone (and thus DSSP) is unavailable.

The φ/ψ torsion pair specifies the backbone conformation at each residue. φ rotates about the N–Cα bond, ψ about the Cα–C bond. Steric clashes forbid most of the (φ, ψ) plane — the allowed regions (α-helix basin, β-sheet basin, left-handed helix) are the Ramachandran-allowed regions.

— Global shape and packing —

The geometric summary reports three shape descriptors. Rg (radius of gyration) measures how spread out the Cα atoms are about their centre of mass; compact globular proteins have small Rg, elongated or unfolded ones large. Cα contacts (<8 Å, |i−j|>4) count long-range residue pairs in spatial proximity — high for tightly packed folds, near zero for rods or random coil. The bounding-box extents give the protein's footprint along x, y, z in Å.

Accessible surface area quantifies burial. A residue with SASA near zero is packed into the hydrophobic core; one with SASA >100 Å² sits on the surface. Computed here via the Shrake–Rupley numerical algorithm with a 1.4 Å probe.

Plot images: a contact map (which residues are close in 3D, as an N×N binary image), a Ramachandran scatter (backbone torsion angles, revealing secondary-structure composition at a glance), and — for AlphaFold structures — a PAE heatmap (pairwise prediction confidence).

— Structural neighborhood —

The Foldseek 3Di string encodes local tertiary geometry as a 20-letter alphabet — one character per residue — derived from the relative positions of nearby Cα atoms. Unlike the amino-acid sequence, 3Di is a direct function of the 3D structure, so two proteins with the same fold have similar 3Di strings even at low sequence identity.

Nearest PDB neighbors are the top structural matches found by Foldseek when searching this structure against the entire Protein Data Bank. Each hit reports a TM-score (0 to 1; 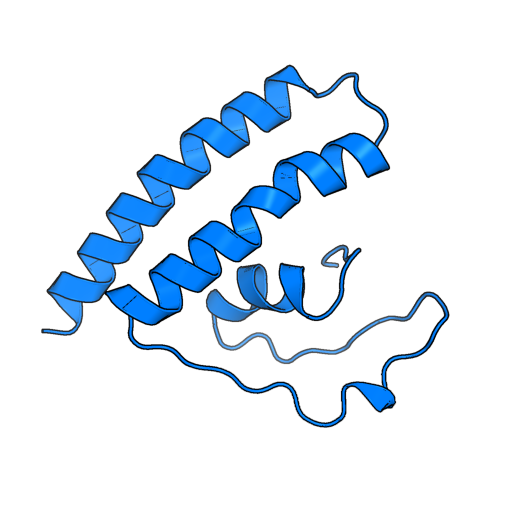>0.5 almost always implies the same fold) and an E-value. These are *structural* homologs — they may share no detectable sequence similarity.

— Confidence and disorder —

For AlphaFold models, the B-factor field carries pLDDT — the model's own estimate of local accuracy on a 0–100 scale. Regions with pLDDT<50 should be treated as essentially unmodeled; they often correspond to intrinsically disordered segments.

B-factor (Debye–Waller factor) reflects atomic displacement in the crystal lattice. It is an experimental observable (units Å²), not a prediction; low values mean the atom is pinned down, high values mean it moves or is heterogeneous across the crystal.

Predicted aligned error is AlphaFold's pairwise confidence. Unlike pLDDT (per-residue), PAE is per-residue-pair and captures whether two parts of the structure are correctly placed relative to each other. Units are ångströms of expected positional error.